Protein AF-A0A2V8CHL2-F1 (afdb_monomer_lite)

Structure (mmCIF, N/CA/C/O backbone):
data_AF-A0A2V8CHL2-F1
#
_entry.id   AF-A0A2V8CHL2-F1
#
loop_
_atom_site.group_PDB
_atom_site.id
_atom_site.type_symbol
_atom_site.label_atom_id
_atom_site.label_alt_id
_atom_site.label_comp_id
_atom_site.label_asym_id
_atom_site.label_entity_id
_atom_site.label_seq_id
_atom_site.pdbx_PDB_ins_code
_atom_site.Cartn_x
_atom_site.Cartn_y
_atom_site.Cartn_z
_atom_site.occupancy
_atom_site.B_iso_or_equiv
_atom_site.auth_seq_id
_atom_site.auth_comp_id
_atom_site.auth_asym_id
_atom_site.auth_atom_id
_atom_site.pdbx_PDB_model_num
ATOM 1 N N . MET A 1 1 ? -18.694 2.958 5.202 1.00 82.25 1 MET A N 1
ATOM 2 C CA . MET A 1 1 ? -17.930 1.788 5.690 1.00 82.25 1 MET A CA 1
ATOM 3 C C . MET A 1 1 ? -16.459 2.137 5.539 1.00 82.25 1 MET A C 1
ATOM 5 O O . MET A 1 1 ? -16.145 2.812 4.566 1.00 82.25 1 MET A O 1
ATOM 9 N N . ALA A 1 2 ? -15.601 1.775 6.495 1.00 92.62 2 ALA A N 1
ATOM 10 C CA . ALA A 1 2 ? -14.167 2.036 6.366 1.00 92.62 2 ALA A CA 1
ATOM 11 C C . ALA A 1 2 ? -13.581 1.252 5.179 1.00 92.62 2 ALA A C 1
ATOM 13 O O . ALA A 1 2 ? -14.103 0.199 4.805 1.00 92.62 2 ALA A O 1
ATOM 14 N N . GLY A 1 3 ? -12.515 1.785 4.590 1.00 97.44 3 GLY A N 1
ATOM 15 C CA . GLY A 1 3 ? -11.782 1.163 3.499 1.00 97.44 3 GLY A CA 1
ATOM 16 C C . GLY A 1 3 ? -10.937 -0.023 3.964 1.00 97.44 3 GLY A C 1
ATOM 17 O O . GLY A 1 3 ? -11.090 -0.560 5.061 1.00 97.44 3 GLY A O 1
ATOM 18 N N . THR A 1 4 ? -10.021 -0.459 3.106 1.00 98.06 4 THR A N 1
ATOM 19 C CA . THR A 1 4 ? -9.117 -1.588 3.377 1.00 98.06 4 THR A CA 1
ATOM 20 C C . THR A 1 4 ? -7.693 -1.168 3.071 1.00 98.06 4 THR A C 1
ATOM 22 O O . THR A 1 4 ? -7.439 -0.558 2.029 1.00 98.06 4 THR A O 1
ATOM 25 N N . LEU A 1 5 ? -6.787 -1.487 3.992 1.00 97.69 5 LEU A N 1
ATOM 26 C CA . LEU A 1 5 ? -5.353 -1.365 3.790 1.00 97.69 5 LEU A CA 1
ATOM 27 C C . LEU A 1 5 ? -4.844 -2.675 3.187 1.00 97.69 5 LEU A C 1
ATOM 29 O O . LEU A 1 5 ? -4.799 -3.699 3.866 1.00 97.69 5 LEU A O 1
ATOM 33 N N . PHE A 1 6 ? -4.456 -2.646 1.920 1.00 96.69 6 PHE A N 1
ATOM 34 C CA . PHE A 1 6 ? -3.849 -3.788 1.250 1.00 96.69 6 PHE A CA 1
ATOM 35 C C . PHE A 1 6 ? -2.335 -3.732 1.404 1.00 96.69 6 PHE A C 1
ATOM 37 O O . PHE A 1 6 ? -1.723 -2.738 1.029 1.00 96.69 6 PHE A O 1
ATOM 44 N N . VAL A 1 7 ? -1.722 -4.785 1.934 1.00 93.94 7 VAL A N 1
ATOM 45 C CA . VAL A 1 7 ? -0.260 -4.896 2.023 1.00 93.94 7 VAL A CA 1
ATOM 46 C C . VAL A 1 7 ? 0.205 -5.720 0.833 1.00 93.94 7 VAL A C 1
ATOM 48 O O . VAL A 1 7 ? -0.053 -6.919 0.783 1.00 93.94 7 VAL A O 1
ATOM 51 N N . VAL A 1 8 ? 0.825 -5.069 -0.147 1.00 91.88 8 VAL A N 1
ATOM 52 C CA . VAL A 1 8 ? 1.191 -5.666 -1.434 1.00 91.88 8 VAL A CA 1
ATOM 53 C C . VAL A 1 8 ? 2.700 -5.865 -1.484 1.00 91.88 8 VAL A C 1
ATOM 55 O O . VAL A 1 8 ? 3.460 -4.894 -1.456 1.00 91.88 8 VAL A O 1
ATOM 58 N N . ALA A 1 9 ? 3.129 -7.122 -1.572 1.00 83.75 9 ALA A N 1
ATOM 59 C CA . ALA A 1 9 ? 4.526 -7.448 -1.817 1.00 83.75 9 ALA A CA 1
ATOM 60 C C . ALA A 1 9 ? 4.878 -7.178 -3.289 1.00 83.75 9 ALA A C 1
ATOM 62 O O . ALA A 1 9 ? 4.103 -7.500 -4.192 1.00 83.75 9 ALA A O 1
ATOM 63 N N . THR A 1 10 ? 6.047 -6.587 -3.543 1.00 79.75 10 THR A N 1
ATOM 64 C CA . THR A 1 10 ? 6.596 -6.483 -4.904 1.00 79.75 10 THR A CA 1
ATOM 65 C C . THR A 1 10 ? 7.645 -7.566 -5.135 1.00 79.75 10 THR A C 1
ATOM 67 O O . THR A 1 10 ? 8.402 -7.867 -4.214 1.00 79.75 10 THR A O 1
ATOM 70 N N . PRO A 1 11 ? 7.738 -8.160 -6.337 1.00 78.25 11 PRO A N 1
ATOM 71 C CA . PRO A 1 11 ? 8.752 -9.172 -6.609 1.00 78.25 11 PRO A CA 1
ATOM 72 C C . PRO A 1 11 ? 10.185 -8.659 -6.428 1.00 78.25 11 PRO A C 1
ATOM 74 O O . PRO A 1 11 ? 10.510 -7.508 -6.752 1.00 78.25 11 PRO A O 1
ATOM 77 N N . ILE A 1 12 ? 11.068 -9.546 -5.962 1.00 69.12 12 ILE A N 1
ATOM 78 C CA . ILE A 1 12 ? 12.514 -9.310 -5.937 1.00 69.12 12 ILE A CA 1
ATOM 79 C C . ILE A 1 12 ? 13.052 -9.607 -7.335 1.00 69.12 12 ILE A C 1
ATOM 81 O O . ILE A 1 12 ? 13.134 -10.760 -7.748 1.00 69.12 12 ILE A O 1
ATOM 85 N N . GLY A 1 13 ? 13.419 -8.562 -8.072 1.00 74.25 13 GLY A N 1
ATOM 86 C CA . GLY A 1 13 ? 13.980 -8.694 -9.415 1.00 74.25 13 GLY A CA 1
ATOM 87 C C . GLY A 1 13 ? 12.930 -8.539 -10.511 1.00 74.25 13 GLY A C 1
ATOM 88 O O . GLY A 1 13 ? 12.724 -7.426 -10.994 1.00 74.25 13 GLY A O 1
ATOM 89 N N . ASN A 1 14 ? 12.303 -9.637 -10.940 1.00 81.56 14 ASN A N 1
ATOM 90 C CA . ASN A 1 14 ? 11.439 -9.621 -12.118 1.00 81.56 14 ASN A CA 1
ATOM 91 C C . ASN A 1 14 ? 10.056 -9.026 -11.816 1.00 81.56 14 ASN A C 1
ATOM 93 O O . ASN A 1 14 ? 9.231 -9.639 -11.145 1.00 81.56 14 ASN A O 1
ATOM 97 N N . LEU A 1 15 ? 9.777 -7.843 -12.369 1.00 80.38 15 LEU A N 1
ATOM 98 C CA . LEU A 1 15 ? 8.486 -7.170 -12.198 1.00 80.38 15 LEU A CA 1
ATOM 99 C C . LEU A 1 15 ? 7.307 -7.969 -12.772 1.00 80.38 15 LEU A C 1
ATOM 101 O O . LEU A 1 15 ? 6.183 -7.746 -12.335 1.00 80.38 15 LEU A O 1
ATOM 105 N N . ASP A 1 16 ? 7.548 -8.903 -13.699 1.00 83.50 16 ASP A N 1
ATOM 106 C CA . ASP A 1 16 ? 6.495 -9.753 -14.270 1.00 83.50 16 ASP A CA 1
ATOM 107 C C . ASP A 1 16 ? 6.004 -10.849 -13.310 1.00 83.50 16 ASP A C 1
ATOM 109 O O . ASP A 1 16 ? 4.950 -11.434 -13.549 1.00 83.50 16 ASP A O 1
ATOM 113 N N . ASP A 1 17 ? 6.705 -11.086 -12.197 1.00 87.69 17 ASP A N 1
ATOM 114 C CA . ASP A 1 17 ? 6.297 -12.070 -11.185 1.00 87.69 17 ASP A CA 1
ATOM 115 C C . ASP A 1 17 ? 5.187 -11.526 -10.259 1.00 87.69 17 ASP A C 1
ATOM 117 O O . ASP A 1 17 ? 4.727 -12.213 -9.345 1.00 87.69 17 ASP A O 1
ATOM 121 N N . ILE A 1 18 ? 4.740 -10.282 -10.473 1.00 90.12 18 ILE A N 1
ATOM 122 C CA . ILE A 1 18 ? 3.647 -9.684 -9.708 1.00 90.12 18 ILE A CA 1
ATOM 123 C C . ILE A 1 18 ? 2.319 -10.385 -10.013 1.00 90.12 18 ILE A C 1
ATOM 125 O O . ILE A 1 18 ? 1.952 -10.631 -11.164 1.00 90.12 18 ILE A O 1
ATOM 129 N N . THR A 1 19 ? 1.542 -10.679 -8.970 1.00 91.69 19 THR A N 1
ATOM 130 C CA . THR A 1 19 ? 0.281 -11.402 -9.145 1.00 91.69 19 THR A CA 1
ATOM 131 C C . THR A 1 19 ? -0.793 -10.535 -9.808 1.00 91.69 19 THR A C 1
ATOM 133 O O . THR A 1 19 ? -0.886 -9.321 -9.601 1.00 91.69 19 THR A O 1
ATOM 136 N N . LEU A 1 20 ? -1.702 -11.170 -10.560 1.00 93.94 20 LEU A N 1
ATOM 137 C CA . LEU A 1 20 ? -2.873 -10.484 -11.129 1.00 93.94 20 LEU A CA 1
ATOM 138 C C . LEU A 1 20 ? -3.729 -9.808 -10.046 1.00 93.94 20 LEU A C 1
ATOM 140 O O . LEU A 1 20 ? -4.337 -8.764 -10.290 1.00 93.94 20 LEU A O 1
ATOM 144 N N . ARG A 1 21 ? -3.757 -10.388 -8.838 1.00 94.88 21 ARG A N 1
ATOM 145 C CA . ARG A 1 21 ? -4.465 -9.832 -7.683 1.00 94.88 21 ARG A CA 1
ATOM 146 C C . ARG A 1 21 ? -3.809 -8.544 -7.189 1.00 94.88 21 ARG A C 1
ATOM 148 O O . ARG A 1 21 ? -4.526 -7.569 -6.977 1.00 94.88 21 ARG A O 1
ATOM 155 N N . ALA A 1 22 ? -2.482 -8.519 -7.062 1.00 94.25 22 ALA A N 1
ATOM 156 C CA . ALA A 1 22 ? -1.737 -7.310 -6.722 1.00 94.25 22 ALA A CA 1
ATOM 157 C C . ALA A 1 22 ? -1.981 -6.199 -7.752 1.00 94.25 22 ALA A C 1
ATOM 159 O O . ALA A 1 22 ? -2.367 -5.094 -7.378 1.00 94.25 22 ALA A O 1
ATOM 160 N N . LEU A 1 23 ? -1.881 -6.507 -9.050 1.00 95.31 23 LEU A N 1
ATOM 161 C CA . LEU A 1 23 ? -2.147 -5.532 -10.115 1.00 95.31 23 LEU A CA 1
ATOM 162 C C . LEU A 1 23 ? -3.566 -4.963 -10.067 1.00 95.31 23 LEU A C 1
ATOM 164 O O . LEU A 1 23 ? -3.749 -3.762 -10.255 1.00 95.31 23 LEU A O 1
ATOM 168 N N . LYS A 1 24 ? -4.573 -5.807 -9.812 1.00 96.81 24 LYS A N 1
ATOM 169 C CA . LYS A 1 24 ? -5.959 -5.352 -9.663 1.00 96.81 24 LYS A CA 1
ATOM 170 C C . LYS A 1 24 ? -6.088 -4.367 -8.498 1.00 96.81 24 LYS A C 1
ATOM 172 O O . LYS A 1 24 ? -6.625 -3.282 -8.669 1.00 96.81 24 LYS A O 1
ATOM 177 N N . ILE A 1 25 ? -5.544 -4.721 -7.339 1.00 97.25 25 ILE A N 1
ATOM 178 C CA . ILE A 1 25 ? -5.620 -3.882 -6.140 1.00 97.25 25 ILE A CA 1
ATOM 179 C C . ILE A 1 25 ? -4.907 -2.549 -6.354 1.00 97.25 25 ILE A C 1
ATOM 181 O O . ILE A 1 25 ? -5.469 -1.507 -6.040 1.00 97.25 25 ILE A O 1
ATOM 185 N N . LEU A 1 26 ? -3.714 -2.551 -6.949 1.00 96.44 26 LEU A N 1
ATOM 186 C CA . LEU A 1 26 ? -2.981 -1.317 -7.234 1.00 96.44 26 LEU A CA 1
ATOM 187 C C . LEU A 1 26 ? -3.750 -0.376 -8.179 1.00 96.44 26 LEU A C 1
ATOM 189 O O . LEU A 1 26 ? -3.574 0.835 -8.080 1.00 96.44 26 LEU A O 1
ATOM 193 N N . ARG A 1 27 ? -4.620 -0.897 -9.057 1.00 97.44 27 ARG A N 1
ATOM 194 C CA . ARG A 1 27 ? -5.518 -0.083 -9.900 1.00 97.44 27 ARG A CA 1
ATOM 195 C C . ARG A 1 27 ? -6.738 0.450 -9.154 1.00 97.44 27 ARG A C 1
ATOM 197 O O . ARG A 1 27 ? -7.163 1.562 -9.439 1.00 97.44 27 ARG A O 1
ATOM 204 N N . ASP A 1 28 ? -7.296 -0.338 -8.240 1.00 97.38 28 ASP A N 1
ATOM 205 C CA . ASP A 1 28 ? -8.588 -0.043 -7.608 1.00 97.38 28 ASP A CA 1
ATOM 206 C C . ASP A 1 28 ? -8.461 0.846 -6.352 1.00 97.38 28 ASP A C 1
ATOM 208 O O . ASP A 1 28 ? -9.443 1.452 -5.920 1.00 97.38 28 ASP A O 1
ATOM 212 N N . VAL A 1 29 ? -7.277 0.926 -5.730 1.00 98.25 29 VAL A N 1
ATOM 213 C CA . VAL A 1 29 ? -7.060 1.751 -4.526 1.00 98.25 29 VAL A CA 1
ATOM 214 C C . VAL A 1 29 ? -7.014 3.248 -4.838 1.00 98.25 29 VAL A C 1
ATOM 216 O O . VAL A 1 29 ? -6.555 3.674 -5.892 1.00 98.25 29 VAL A O 1
ATOM 219 N N . SER A 1 30 ? -7.408 4.080 -3.872 1.00 98.06 30 SER A N 1
ATOM 220 C CA . SER A 1 30 ? -7.397 5.542 -4.013 1.00 98.06 30 SER A CA 1
ATOM 221 C C . SER A 1 30 ? -5.985 6.148 -3.931 1.00 98.06 30 SER A C 1
ATOM 223 O O . SER A 1 30 ? -5.790 7.315 -4.284 1.00 98.06 30 SER A O 1
ATOM 225 N N . VAL A 1 31 ? -5.014 5.420 -3.367 1.00 97.62 31 VAL A N 1
ATOM 226 C CA . VAL A 1 31 ? -3.599 5.819 -3.267 1.00 97.62 31 VAL A CA 1
ATOM 227 C C . VAL A 1 31 ? -2.706 4.624 -2.952 1.00 97.62 31 VAL A C 1
ATOM 229 O O . VAL A 1 31 ? -3.096 3.716 -2.215 1.00 97.62 31 VAL A O 1
ATOM 232 N N . ILE A 1 32 ? -1.480 4.676 -3.464 1.00 96.88 32 ILE A N 1
ATOM 233 C CA . ILE A 1 32 ? -0.415 3.723 -3.159 1.00 96.88 32 ILE A CA 1
ATOM 234 C C . ILE A 1 32 ? 0.618 4.413 -2.264 1.00 96.88 32 ILE A C 1
ATOM 236 O O . ILE A 1 32 ? 1.266 5.373 -2.676 1.00 96.88 32 ILE A O 1
ATOM 240 N N . ALA A 1 33 ? 0.766 3.948 -1.030 1.00 95.12 33 ALA A N 1
ATOM 241 C CA . ALA A 1 33 ? 1.865 4.308 -0.148 1.00 95.12 33 ALA A CA 1
ATOM 242 C C . ALA A 1 33 ? 3.059 3.399 -0.450 1.00 95.12 33 ALA A C 1
ATOM 244 O O . ALA A 1 33 ? 2.934 2.184 -0.348 1.00 95.12 33 ALA A O 1
ATOM 245 N N . ALA A 1 34 ? 4.191 3.980 -0.832 1.00 91.56 34 ALA A N 1
ATOM 246 C CA . ALA A 1 34 ? 5.384 3.235 -1.215 1.00 91.56 34 ALA A CA 1
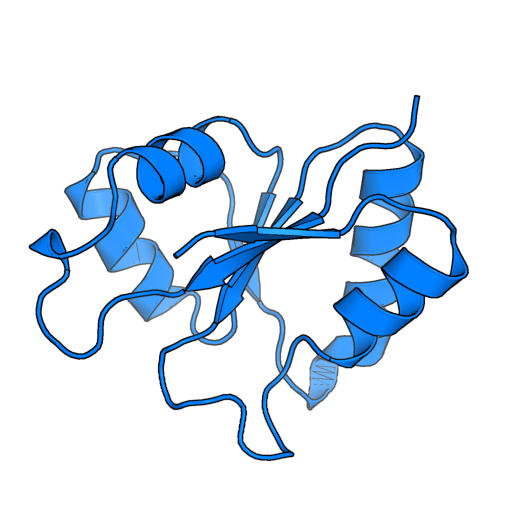ATOM 247 C C . ALA A 1 34 ? 6.629 3.782 -0.522 1.00 91.56 34 ALA A C 1
ATOM 249 O O . ALA A 1 34 ? 6.756 4.996 -0.339 1.00 91.56 34 ALA A O 1
ATOM 250 N N . GLU A 1 35 ? 7.561 2.891 -0.201 1.00 85.44 35 GLU A N 1
ATOM 251 C CA . GLU A 1 35 ? 8.882 3.254 0.309 1.00 85.44 35 GLU A CA 1
ATOM 252 C C . GLU A 1 35 ? 9.704 3.989 -0.759 1.00 85.44 35 GLU A C 1
ATOM 254 O O . GLU A 1 35 ? 9.970 5.187 -0.621 1.00 85.44 35 GLU A O 1
ATOM 259 N N . ASP A 1 36 ? 10.007 3.319 -1.879 1.00 86.56 36 ASP A N 1
ATOM 260 C CA . ASP A 1 36 ? 10.586 3.957 -3.063 1.00 86.56 36 ASP A CA 1
ATOM 261 C C . ASP A 1 36 ? 9.510 4.206 -4.133 1.00 86.56 36 ASP A C 1
ATOM 263 O O . ASP A 1 36 ? 9.120 3.343 -4.930 1.00 86.56 36 ASP A O 1
ATOM 267 N N . THR A 1 37 ? 9.036 5.452 -4.175 1.00 89.19 37 THR A N 1
ATOM 268 C CA . THR A 1 37 ? 8.065 5.908 -5.184 1.00 89.19 37 THR A CA 1
ATOM 269 C C . THR A 1 37 ? 8.590 5.837 -6.621 1.00 89.19 37 THR A C 1
ATOM 271 O O . THR A 1 37 ? 7.781 5.702 -7.532 1.00 89.19 37 THR A O 1
ATOM 274 N N . ARG A 1 38 ? 9.909 5.874 -6.858 1.00 88.56 38 ARG A N 1
ATOM 275 C CA . ARG A 1 38 ? 10.497 5.774 -8.208 1.00 88.56 38 ARG A CA 1
ATOM 276 C C . ARG A 1 38 ? 10.459 4.336 -8.707 1.00 88.56 38 ARG A C 1
ATOM 278 O O . ARG A 1 38 ? 10.046 4.102 -9.842 1.00 88.56 38 ARG A O 1
ATOM 285 N N . ARG A 1 39 ? 10.831 3.371 -7.855 1.00 86.88 39 ARG A N 1
ATOM 286 C CA . ARG A 1 39 ? 10.711 1.937 -8.176 1.00 86.88 39 ARG A CA 1
ATOM 287 C C . ARG A 1 39 ? 9.250 1.567 -8.408 1.00 86.88 39 ARG A C 1
ATOM 289 O O . ARG A 1 39 ? 8.919 0.952 -9.421 1.00 86.88 39 ARG A O 1
ATOM 296 N N . THR A 1 40 ? 8.373 2.026 -7.517 1.00 90.00 40 THR A N 1
ATOM 297 C CA . THR A 1 40 ? 6.928 1.819 -7.648 1.00 90.00 40 THR A CA 1
ATOM 298 C C . THR A 1 40 ? 6.399 2.444 -8.937 1.00 90.00 40 THR A C 1
ATOM 300 O O . THR A 1 40 ? 5.681 1.780 -9.675 1.00 90.00 40 THR A O 1
ATOM 303 N N . ALA A 1 41 ? 6.805 3.668 -9.2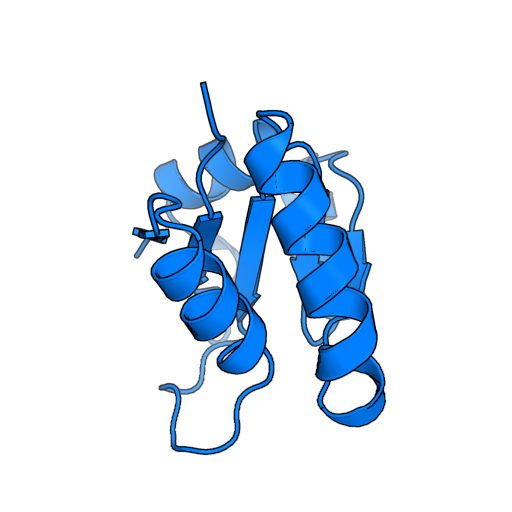89 1.00 91.06 41 ALA A N 1
ATOM 304 C CA . ALA A 1 41 ? 6.387 4.303 -10.539 1.00 91.06 41 ALA A CA 1
ATOM 305 C C . ALA A 1 41 ? 6.770 3.482 -11.783 1.00 91.06 41 ALA A C 1
ATOM 307 O O . ALA A 1 41 ? 5.984 3.415 -12.724 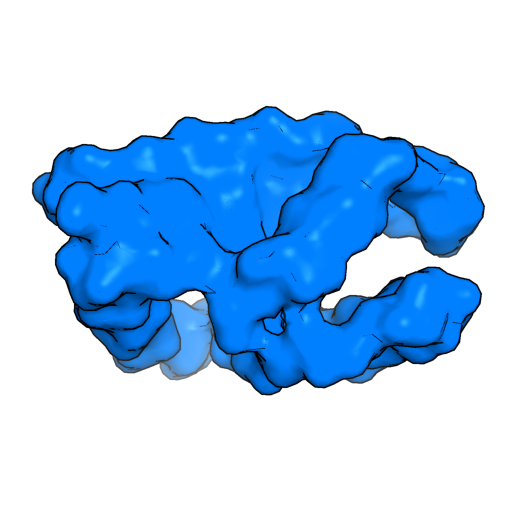1.00 91.06 41 ALA A O 1
ATOM 308 N N . HIS A 1 42 ? 7.929 2.814 -11.782 1.00 90.19 42 HIS A N 1
ATOM 309 C CA . HIS A 1 42 ? 8.342 1.952 -12.894 1.00 90.19 42 HIS A CA 1
ATOM 310 C C . HIS A 1 42 ? 7.431 0.723 -13.046 1.00 90.19 42 HIS A C 1
ATOM 312 O O . HIS A 1 42 ? 6.994 0.407 -14.154 1.00 90.19 42 HIS A O 1
ATOM 318 N N . LEU A 1 43 ? 7.088 0.070 -11.928 1.00 90.75 43 LEU A N 1
ATOM 319 C CA . LEU A 1 43 ? 6.113 -1.025 -11.897 1.00 90.75 43 LEU A CA 1
ATOM 320 C C . LEU A 1 43 ? 4.744 -0.559 -12.414 1.00 90.75 43 LEU A C 1
ATOM 322 O O . LEU A 1 43 ? 4.160 -1.188 -13.294 1.00 90.75 43 LEU A O 1
ATOM 326 N N . LEU A 1 44 ? 4.237 0.562 -11.896 1.00 94.12 44 LEU A N 1
ATOM 327 C CA . LEU A 1 44 ? 2.927 1.086 -12.282 1.00 94.12 44 LEU A CA 1
ATOM 328 C C . LEU A 1 44 ? 2.884 1.467 -13.766 1.00 94.12 44 LEU A C 1
ATOM 330 O O . LEU A 1 44 ? 1.922 1.120 -14.451 1.00 94.12 44 LEU A O 1
ATOM 334 N N . ALA A 1 45 ? 3.940 2.098 -14.286 1.00 93.88 45 ALA A N 1
ATOM 335 C CA . ALA A 1 45 ? 4.046 2.461 -15.696 1.00 93.88 45 ALA A CA 1
ATOM 336 C C . ALA A 1 45 ? 4.018 1.230 -16.615 1.00 93.88 45 ALA A C 1
ATOM 338 O O . ALA A 1 45 ? 3.283 1.227 -17.602 1.00 93.88 45 ALA A O 1
ATOM 339 N N . ARG A 1 46 ? 4.747 0.158 -16.266 1.00 93.25 46 ARG A N 1
ATOM 340 C CA . ARG A 1 46 ? 4.761 -1.106 -17.028 1.00 93.25 46 ARG A CA 1
ATOM 341 C C . ARG A 1 46 ? 3.365 -1.718 -17.174 1.00 93.25 46 ARG A C 1
ATOM 343 O O . ARG A 1 46 ? 3.059 -2.299 -18.211 1.00 93.25 46 ARG A O 1
ATOM 350 N N . HIS A 1 47 ? 2.516 -1.568 -16.158 1.00 93.75 47 HIS A N 1
ATOM 351 C CA . HIS A 1 47 ? 1.160 -2.124 -16.135 1.00 93.75 47 HIS A CA 1
ATOM 352 C C . HIS A 1 47 ? 0.052 -1.090 -16.395 1.00 93.75 47 HIS A C 1
ATOM 354 O O . HIS A 1 47 ? -1.119 -1.390 -16.141 1.00 93.75 47 HIS A O 1
ATOM 360 N N . ALA A 1 48 ? 0.414 0.101 -16.892 1.00 95.94 48 ALA A N 1
ATOM 361 C CA . ALA A 1 48 ? -0.494 1.211 -17.190 1.00 95.94 48 ALA A CA 1
ATOM 362 C C . ALA A 1 48 ? -1.417 1.596 -16.013 1.00 95.94 48 ALA A C 1
ATOM 364 O O . ALA A 1 48 ? -2.602 1.877 -16.190 1.00 95.94 48 ALA A O 1
ATOM 365 N N . ILE A 1 49 ? -0.878 1.589 -14.791 1.00 96.81 49 ILE A N 1
ATOM 366 C CA . ILE A 1 49 ? -1.602 1.949 -13.570 1.00 96.81 49 ILE A CA 1
ATOM 367 C C . ILE A 1 49 ? -1.396 3.441 -13.284 1.00 96.81 49 ILE A C 1
ATOM 369 O O . ILE A 1 49 ? -0.271 3.887 -13.075 1.00 96.81 49 ILE A O 1
ATOM 373 N N . ALA A 1 50 ? -2.490 4.208 -13.261 1.00 96.75 50 ALA A N 1
ATOM 374 C CA . ALA A 1 50 ? -2.479 5.664 -13.060 1.00 96.75 50 ALA A CA 1
ATOM 375 C C . ALA A 1 50 ? -2.708 6.100 -11.599 1.00 96.75 50 ALA A C 1
ATOM 377 O O . ALA A 1 50 ? -2.804 7.292 -11.307 1.00 96.75 50 ALA A O 1
ATOM 378 N N . THR A 1 51 ? -2.831 5.141 -10.682 1.00 97.81 51 THR A N 1
ATOM 379 C CA . THR A 1 51 ? -3.112 5.391 -9.270 1.00 97.81 51 THR A CA 1
ATOM 380 C C . THR A 1 51 ? -2.033 6.277 -8.639 1.00 97.81 51 THR A C 1
ATOM 382 O O . THR A 1 51 ? -0.842 5.986 -8.785 1.00 97.81 51 THR A O 1
ATOM 385 N N . PRO A 1 52 ? -2.406 7.347 -7.913 1.00 96.69 52 PRO A N 1
ATOM 386 C CA . PRO A 1 52 ? -1.431 8.258 -7.336 1.00 96.69 52 PRO A CA 1
ATOM 387 C C . PRO A 1 52 ? -0.595 7.568 -6.254 1.00 96.69 52 PRO A C 1
ATOM 389 O O . PRO A 1 52 ? -1.114 6.848 -5.397 1.00 96.69 52 PRO A O 1
ATOM 392 N N . THR A 1 53 ? 0.706 7.851 -6.254 1.00 95.38 53 THR A N 1
ATOM 393 C CA . THR A 1 53 ? 1.655 7.346 -5.258 1.00 95.38 53 THR A CA 1
ATOM 394 C C . THR A 1 53 ? 1.965 8.393 -4.195 1.00 95.38 53 THR A C 1
ATOM 396 O O . THR A 1 53 ? 2.056 9.588 -4.480 1.00 95.38 53 THR A O 1
ATOM 399 N N . THR A 1 54 ? 2.212 7.957 -2.966 1.00 94.81 54 THR A N 1
ATOM 400 C CA . THR A 1 54 ? 2.745 8.791 -1.892 1.00 94.81 54 THR A CA 1
ATOM 401 C C . THR A 1 54 ? 3.912 8.088 -1.213 1.00 94.81 54 THR A C 1
ATOM 403 O O . THR A 1 54 ? 3.873 6.877 -1.019 1.00 94.81 54 THR A O 1
ATOM 406 N N . SER A 1 55 ? 4.954 8.837 -0.855 1.00 92.38 55 SER A N 1
ATOM 407 C CA . SER A 1 55 ? 6.095 8.262 -0.149 1.00 92.38 55 SER A CA 1
ATOM 408 C C . SER A 1 55 ? 5.755 7.974 1.312 1.00 92.38 55 SER A C 1
ATOM 410 O O . SER A 1 55 ? 5.144 8.807 1.995 1.00 92.38 55 SER A O 1
ATOM 412 N N . LEU A 1 56 ? 6.193 6.815 1.792 1.00 89.88 56 LEU A N 1
ATOM 413 C CA . LEU A 1 56 ? 6.124 6.399 3.186 1.00 89.88 56 LEU A CA 1
ATOM 414 C C . LEU A 1 56 ? 7.481 5.810 3.581 1.00 89.88 56 LEU A C 1
ATOM 416 O O . LEU A 1 56 ? 7.803 4.692 3.213 1.00 89.88 56 LEU A O 1
ATOM 420 N N . HIS A 1 57 ? 8.276 6.585 4.312 1.00 85.38 57 HIS A N 1
ATOM 421 C CA . HIS A 1 57 ? 9.609 6.204 4.785 1.00 85.38 57 HIS A CA 1
ATOM 422 C C . HIS A 1 57 ? 9.775 6.648 6.243 1.00 85.38 57 HIS A C 1
ATOM 424 O O . HIS A 1 57 ? 9.040 7.524 6.704 1.00 85.38 57 HIS A O 1
ATOM 430 N N . GLU A 1 58 ? 10.753 6.106 6.969 1.00 81.50 58 GLU A N 1
ATOM 431 C CA . GLU A 1 58 ? 10.899 6.287 8.427 1.00 81.50 58 GLU A CA 1
ATOM 432 C C . GLU A 1 58 ? 10.743 7.748 8.897 1.00 81.50 58 GLU A C 1
ATOM 434 O O . GLU A 1 58 ? 9.953 8.041 9.794 1.00 81.50 58 GLU A O 1
ATOM 439 N N . HIS A 1 59 ? 11.414 8.700 8.232 1.00 83.06 59 HIS A N 1
ATOM 440 C CA . HIS A 1 59 ? 11.353 10.124 8.597 1.00 83.06 59 HIS A CA 1
ATOM 441 C C . HIS A 1 59 ? 9.956 10.761 8.509 1.00 83.06 59 HIS A C 1
ATOM 443 O O . HIS A 1 59 ? 9.686 11.740 9.205 1.00 83.06 59 HIS A O 1
ATOM 449 N N . ASN A 1 60 ? 9.076 10.265 7.632 1.00 87.75 60 ASN A N 1
ATOM 450 C CA . ASN A 1 60 ? 7.748 10.845 7.406 1.00 87.75 60 ASN A CA 1
ATOM 451 C C . ASN A 1 60 ? 6.599 9.943 7.886 1.00 87.75 60 ASN A C 1
ATOM 453 O O . ASN A 1 60 ? 5.440 10.375 7.875 1.00 87.75 60 ASN A O 1
ATOM 457 N N . GLU A 1 61 ? 6.922 8.729 8.338 1.00 86.19 61 GLU A N 1
ATOM 458 C CA . GLU A 1 61 ? 5.975 7.652 8.600 1.00 86.19 61 GLU A CA 1
ATOM 459 C C . GLU A 1 61 ? 4.902 8.077 9.607 1.00 86.19 61 GLU A C 1
ATOM 461 O O . GLU A 1 61 ? 3.722 7.815 9.395 1.00 86.19 61 GLU A O 1
ATOM 466 N N . ALA A 1 62 ? 5.277 8.804 10.666 1.00 87.44 62 ALA A N 1
ATOM 467 C CA . ALA A 1 62 ? 4.339 9.265 11.691 1.00 87.44 62 ALA A CA 1
ATOM 468 C C . ALA A 1 62 ? 3.244 10.182 11.129 1.00 87.44 62 ALA A C 1
ATOM 470 O O . ALA A 1 62 ? 2.055 9.953 11.348 1.00 87.44 62 ALA A O 1
ATOM 471 N N . LYS A 1 63 ? 3.644 11.194 10.355 1.00 90.81 63 LYS A N 1
ATOM 472 C CA . LYS A 1 63 ? 2.719 12.161 9.755 1.00 90.81 63 LYS A CA 1
ATOM 473 C C . LYS A 1 63 ? 1.883 11.519 8.646 1.00 90.81 63 LYS A C 1
ATOM 475 O O . LYS A 1 63 ? 0.682 11.767 8.548 1.00 90.81 63 LYS A O 1
ATOM 480 N N . LYS A 1 64 ? 2.514 10.705 7.798 1.00 92.81 64 LYS A N 1
ATOM 481 C CA . LYS A 1 64 ? 1.852 10.046 6.667 1.00 92.81 64 LYS A CA 1
ATOM 482 C C . LYS A 1 64 ? 0.874 8.968 7.118 1.00 92.81 64 LYS A C 1
ATOM 484 O O . LYS A 1 64 ? -0.221 8.917 6.567 1.00 92.81 64 LYS A O 1
ATOM 489 N N . SER A 1 65 ? 1.211 8.186 8.145 1.00 92.94 65 SER A N 1
ATOM 490 C CA . SER A 1 65 ? 0.320 7.149 8.682 1.00 92.94 65 SER A CA 1
ATOM 491 C C . SER A 1 65 ? -0.994 7.745 9.169 1.00 92.94 65 SER A C 1
ATOM 493 O O . SER A 1 65 ? -2.047 7.300 8.730 1.00 92.94 65 SER A O 1
ATOM 495 N N . ALA A 1 66 ? -0.949 8.826 9.955 1.00 94.25 66 ALA A N 1
ATOM 496 C CA . ALA A 1 66 ? -2.160 9.516 10.405 1.00 94.25 66 ALA A CA 1
ATOM 497 C C . ALA A 1 66 ? -3.033 9.993 9.227 1.00 94.25 66 ALA A C 1
ATOM 499 O O . ALA A 1 66 ? -4.246 9.793 9.215 1.00 94.25 66 ALA A O 1
ATOM 500 N N . SER A 1 67 ? -2.415 10.572 8.191 1.00 96.19 67 SER A N 1
ATOM 501 C CA . SER A 1 67 ? -3.145 11.014 6.998 1.00 96.19 67 SER A CA 1
ATOM 502 C C . SER A 1 67 ? -3.764 9.859 6.205 1.00 96.19 67 SER A C 1
ATOM 504 O O . SER A 1 67 ? -4.827 10.047 5.617 1.00 96.19 67 SER A O 1
ATOM 506 N N . LEU A 1 68 ? -3.097 8.706 6.127 1.00 96.75 68 LEU A N 1
ATOM 507 C CA . LEU A 1 68 ? -3.577 7.528 5.403 1.00 96.75 68 LEU A CA 1
ATOM 508 C C . LEU A 1 68 ? -4.677 6.797 6.181 1.00 96.75 68 LEU A C 1
ATOM 510 O O . LEU A 1 68 ? -5.672 6.405 5.579 1.00 96.75 68 LEU A O 1
ATOM 514 N N . VAL A 1 69 ? -4.558 6.697 7.507 1.00 97.12 69 VAL A N 1
ATOM 515 C CA . VAL A 1 69 ? -5.623 6.177 8.382 1.00 97.12 69 VAL A CA 1
ATOM 516 C C . VAL A 1 69 ? -6.886 7.019 8.236 1.00 97.12 69 VAL A C 1
ATOM 518 O O . VAL A 1 69 ? -7.945 6.469 7.957 1.00 97.12 69 VAL A O 1
ATOM 521 N N . ALA A 1 70 ? -6.771 8.349 8.252 1.00 97.19 70 ALA A N 1
ATOM 522 C CA . ALA A 1 70 ? -7.925 9.219 8.036 1.00 97.19 70 ALA A CA 1
ATOM 523 C C . ALA A 1 70 ? -8.588 9.013 6.657 1.00 97.19 70 ALA A C 1
ATOM 525 O O . ALA A 1 70 ? -9.786 9.240 6.508 1.00 97.19 70 ALA A O 1
ATOM 526 N N . ARG A 1 71 ? -7.833 8.618 5.620 1.00 97.50 71 ARG A N 1
ATOM 527 C CA . ARG A 1 71 ? -8.406 8.246 4.311 1.00 97.50 71 ARG A CA 1
ATOM 528 C C . ARG A 1 71 ? -9.174 6.932 4.402 1.00 97.50 71 ARG A C 1
ATOM 530 O O . ARG A 1 71 ? -10.31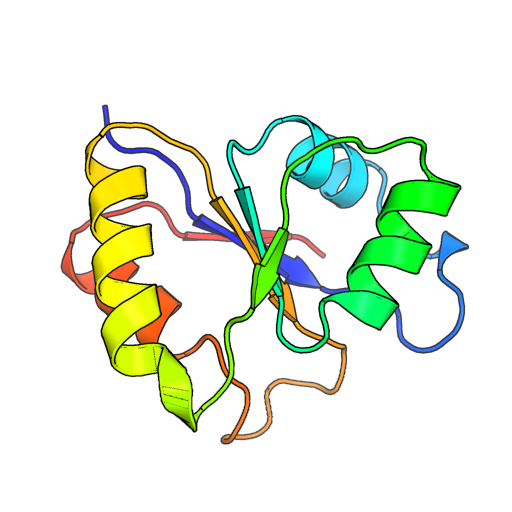9 6.873 3.960 1.00 97.50 71 ARG A O 1
ATOM 537 N N . LEU A 1 72 ? -8.566 5.921 5.018 1.00 98.06 72 LEU A N 1
ATOM 538 C CA . LEU A 1 72 ? -9.185 4.616 5.244 1.00 98.06 72 LEU A CA 1
ATOM 539 C C . LEU A 1 72 ? -10.494 4.742 6.037 1.00 98.06 72 LEU A C 1
ATOM 541 O O . LEU A 1 72 ? -11.500 4.159 5.648 1.00 98.06 72 LEU A O 1
ATOM 545 N N . GLU A 1 73 ? -10.534 5.564 7.086 1.00 97.50 73 GLU A N 1
ATOM 546 C CA . GLU A 1 73 ? -11.756 5.826 7.862 1.00 97.50 73 GLU A CA 1
ATOM 547 C C . GLU A 1 73 ? -12.877 6.453 7.017 1.00 97.50 73 GLU A C 1
ATOM 549 O O . GLU A 1 73 ? -14.054 6.159 7.226 1.00 97.50 73 GLU A O 1
ATOM 554 N N . ARG A 1 74 ? -12.525 7.264 6.010 1.00 97.06 74 ARG A N 1
ATOM 555 C CA . ARG A 1 74 ? -13.484 7.853 5.058 1.00 97.06 74 ARG A CA 1
ATOM 556 C C . ARG A 1 74 ? -13.966 6.883 3.977 1.00 97.06 74 ARG A C 1
ATOM 558 O O . ARG A 1 74 ? -14.844 7.252 3.202 1.00 97.06 74 ARG A O 1
ATOM 565 N N . GLY A 1 75 ? -13.428 5.666 3.929 1.00 97.19 75 GLY A N 1
ATOM 566 C CA . GLY A 1 75 ? -13.808 4.645 2.952 1.00 97.19 75 GLY A CA 1
ATOM 567 C C . GLY A 1 75 ? -12.850 4.495 1.772 1.00 97.19 75 GLY A C 1
ATOM 568 O O . GLY A 1 75 ? -13.092 3.638 0.928 1.00 97.19 75 GLY A O 1
ATOM 569 N N . ASP A 1 76 ? -11.759 5.267 1.707 1.00 97.94 76 ASP A N 1
ATOM 570 C CA . ASP A 1 76 ? -10.738 5.064 0.673 1.00 97.94 76 ASP A CA 1
ATOM 571 C C . ASP A 1 76 ? -10.019 3.733 0.893 1.00 97.94 76 ASP A C 1
ATOM 573 O O . ASP A 1 76 ? -9.601 3.418 2.007 1.00 97.94 76 ASP A O 1
ATOM 577 N N . HIS A 1 77 ? -9.770 2.991 -0.182 1.00 98.31 77 HIS A N 1
ATOM 578 C CA . HIS A 1 77 ? -8.822 1.884 -0.141 1.00 98.31 77 HIS A CA 1
ATOM 579 C C . HIS A 1 77 ? -7.393 2.404 -0.331 1.00 98.31 77 HIS A C 1
ATOM 581 O O . HIS A 1 77 ? -7.152 3.315 -1.126 1.00 98.31 77 HIS A O 1
ATOM 587 N N . VAL A 1 78 ? -6.436 1.818 0.388 1.00 98.06 78 VAL A N 1
ATOM 588 C CA . VAL A 1 78 ? -5.016 2.196 0.329 1.00 98.06 78 VAL A CA 1
ATOM 589 C C . VAL A 1 78 ? -4.189 0.941 0.103 1.00 98.06 78 VAL A C 1
ATOM 591 O O . VAL A 1 78 ? -4.392 -0.049 0.800 1.00 98.06 78 VAL A O 1
ATOM 594 N N . ALA A 1 79 ? -3.238 0.983 -0.828 1.00 96.94 79 ALA A N 1
ATOM 595 C CA . ALA A 1 79 ? -2.202 -0.043 -0.918 1.00 96.94 79 ALA A CA 1
ATOM 596 C C . ALA A 1 79 ? -0.927 0.446 -0.229 1.00 96.94 79 ALA A C 1
ATOM 598 O O . ALA A 1 79 ? -0.463 1.546 -0.511 1.00 96.94 79 ALA A O 1
ATOM 599 N N . LEU A 1 80 ? -0.357 -0.371 0.646 1.00 94.62 80 LEU A N 1
ATOM 600 C CA . LEU A 1 80 ? 1.014 -0.258 1.116 1.00 94.62 80 LEU A CA 1
ATOM 601 C C . LEU A 1 80 ? 1.871 -1.193 0.262 1.00 94.62 80 LEU A C 1
ATOM 603 O O . LEU A 1 80 ? 1.715 -2.410 0.335 1.00 94.62 80 LEU A O 1
ATOM 607 N N . VAL A 1 81 ? 2.750 -0.613 -0.545 1.00 91.00 81 VAL A N 1
ATOM 608 C CA . VAL A 1 81 ? 3.760 -1.327 -1.320 1.00 91.00 81 VAL A CA 1
ATOM 609 C C . VAL A 1 81 ? 5.055 -1.316 -0.526 1.00 91.00 81 VAL A C 1
ATOM 611 O O . VAL A 1 81 ? 5.594 -0.251 -0.222 1.00 91.00 81 VAL A O 1
ATOM 614 N N . SER A 1 82 ? 5.531 -2.511 -0.198 1.00 76.69 82 SER A N 1
ATOM 615 C CA . SER A 1 82 ? 6.833 -2.725 0.422 1.00 76.69 82 SER A CA 1
ATOM 616 C C . SER A 1 82 ? 7.750 -3.392 -0.598 1.00 76.69 82 SER A C 1
ATOM 618 O O . SER A 1 82 ? 7.351 -4.305 -1.337 1.00 76.69 82 SER A O 1
ATOM 620 N N . ASP A 1 83 ? 8.968 -2.872 -0.683 1.00 68.69 83 ASP A N 1
ATOM 621 C CA . ASP A 1 83 ? 10.029 -3.449 -1.487 1.00 68.69 83 ASP A CA 1
ATOM 622 C C . ASP A 1 83 ? 10.462 -4.756 -0.824 1.00 68.69 83 ASP A C 1
ATOM 624 O O . ASP A 1 83 ? 10.879 -4.758 0.328 1.00 68.69 83 ASP A O 1
ATOM 628 N N . ALA A 1 84 ? 10.358 -5.884 -1.529 1.00 58.09 84 ALA A N 1
ATOM 629 C CA . ALA A 1 84 ? 10.742 -7.159 -0.939 1.00 58.09 84 ALA A CA 1
ATOM 630 C C . ALA A 1 84 ? 12.256 -7.204 -0.635 1.00 58.09 84 ALA A C 1
ATOM 632 O O . ALA A 1 84 ? 13.094 -7.402 -1.511 1.00 58.09 84 ALA A O 1
ATOM 633 N N . GLY A 1 85 ? 12.596 -7.022 0.635 1.00 49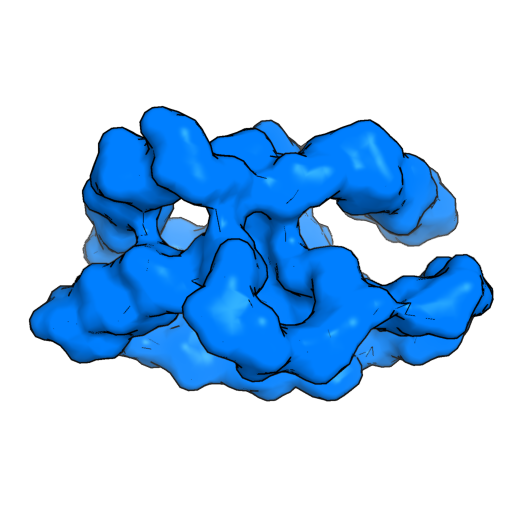.03 85 GLY A N 1
ATOM 634 C CA . GLY A 1 85 ? 13.121 -8.095 1.468 1.00 49.03 85 GLY A CA 1
ATOM 635 C C . GLY A 1 85 ? 12.013 -8.522 2.433 1.00 49.03 85 GLY A C 1
ATOM 636 O O . GLY A 1 85 ? 11.056 -7.785 2.643 1.00 49.03 85 GLY A O 1
ATOM 637 N N . THR A 1 86 ? 12.079 -9.729 2.994 1.00 39.75 86 THR A N 1
ATOM 638 C CA . THR A 1 86 ? 11.282 -10.093 4.184 1.00 39.75 86 THR A CA 1
ATOM 639 C C . THR A 1 86 ? 11.254 -8.910 5.154 1.00 39.75 86 THR A C 1
ATOM 641 O O . THR A 1 86 ? 12.345 -8.392 5.387 1.00 39.75 86 THR A O 1
ATOM 644 N N . PRO A 1 87 ? 10.111 -8.510 5.751 1.00 42.72 87 PRO A N 1
ATOM 645 C CA . PRO A 1 87 ? 10.100 -7.417 6.713 1.00 42.72 87 PRO A CA 1
ATOM 646 C C . PRO A 1 87 ? 10.884 -7.801 7.967 1.00 42.72 87 PRO A C 1
ATOM 648 O O . PRO A 1 87 ? 10.346 -8.278 8.966 1.00 42.72 87 PRO A O 1
ATOM 651 N N . THR A 1 88 ? 12.200 -7.631 7.905 1.00 39.56 88 THR A N 1
ATOM 652 C CA . THR A 1 88 ? 13.121 -7.795 9.013 1.00 39.56 88 THR A CA 1
ATOM 653 C C . THR A 1 88 ? 13.190 -6.461 9.729 1.00 39.56 88 THR A C 1
ATOM 655 O O . THR A 1 88 ? 14.038 -5.632 9.441 1.00 39.56 88 THR A O 1
ATOM 658 N N . VAL A 1 89 ? 12.284 -6.282 10.694 1.00 46.75 89 VAL A N 1
ATOM 659 C CA . VAL A 1 89 ? 12.425 -5.405 11.874 1.00 46.75 89 VAL A CA 1
ATOM 660 C C . VAL A 1 89 ? 12.460 -3.876 11.622 1.00 46.75 89 VAL A C 1
ATOM 662 O O . VAL A 1 89 ? 12.076 -3.139 12.534 1.00 46.75 89 VAL A O 1
ATOM 665 N N . SER A 1 90 ? 12.779 -3.393 10.415 1.00 49.09 90 SER A N 1
ATOM 666 C CA . SER A 1 90 ? 13.060 -1.974 10.112 1.00 49.09 90 SER A CA 1
ATOM 667 C C . SER A 1 90 ? 12.301 -1.371 8.918 1.00 49.09 90 SER A C 1
ATOM 669 O O . SER A 1 90 ? 12.559 -0.226 8.565 1.00 49.09 90 SER A O 1
ATOM 671 N N . ASP A 1 91 ? 11.339 -2.075 8.320 1.00 61.41 91 ASP A N 1
ATOM 672 C CA . ASP A 1 91 ? 10.693 -1.560 7.106 1.00 61.41 91 ASP A CA 1
ATOM 673 C C . ASP A 1 91 ? 9.645 -0.468 7.406 1.00 61.41 91 ASP A C 1
ATOM 675 O O . ASP A 1 91 ? 8.800 -0.625 8.308 1.00 61.41 91 ASP A O 1
ATOM 679 N N . PRO A 1 92 ? 9.640 0.635 6.638 1.00 65.88 92 PRO A N 1
ATOM 680 C CA . PRO A 1 92 ? 8.587 1.635 6.714 1.00 65.88 92 PRO A CA 1
ATOM 681 C C . PRO A 1 92 ? 7.228 1.030 6.334 1.00 65.88 92 PRO A C 1
ATOM 683 O O . PRO A 1 92 ? 7.093 0.258 5.391 1.00 65.88 92 PRO A O 1
ATOM 686 N N . GLY A 1 93 ? 6.184 1.386 7.085 1.00 81.75 93 GLY A N 1
ATOM 687 C CA . GLY A 1 93 ? 4.828 0.857 6.914 1.00 81.75 93 GLY A CA 1
ATOM 688 C C . GLY A 1 93 ? 4.297 0.117 8.138 1.00 81.75 93 GLY A C 1
ATOM 689 O O . GLY A 1 93 ? 3.079 0.021 8.314 1.00 81.75 93 GLY A O 1
ATOM 690 N N . ARG A 1 94 ? 5.170 -0.324 9.055 1.00 87.38 94 ARG A N 1
ATOM 691 C CA . ARG A 1 94 ? 4.758 -0.956 10.320 1.00 87.38 94 ARG A CA 1
ATOM 692 C C . ARG A 1 94 ? 3.857 -0.043 11.147 1.00 87.38 94 ARG A C 1
ATOM 694 O O . ARG A 1 94 ? 2.891 -0.516 11.750 1.00 87.38 94 ARG A O 1
ATOM 701 N N . ARG A 1 95 ? 4.153 1.261 11.189 1.00 90.75 95 ARG A N 1
ATOM 702 C CA . ARG A 1 95 ? 3.307 2.224 11.902 1.00 90.75 95 ARG A CA 1
ATOM 703 C C . ARG A 1 95 ? 1.930 2.320 11.263 1.00 90.75 95 ARG A C 1
ATOM 705 O O . ARG A 1 95 ? 0.949 2.265 11.992 1.00 90.75 95 ARG A O 1
ATOM 712 N N . LEU A 1 96 ? 1.860 2.414 9.936 1.00 93.06 96 LEU A N 1
ATOM 713 C CA . LEU A 1 96 ? 0.593 2.481 9.210 1.00 93.06 96 LEU A CA 1
ATOM 714 C C . LEU A 1 96 ? -0.270 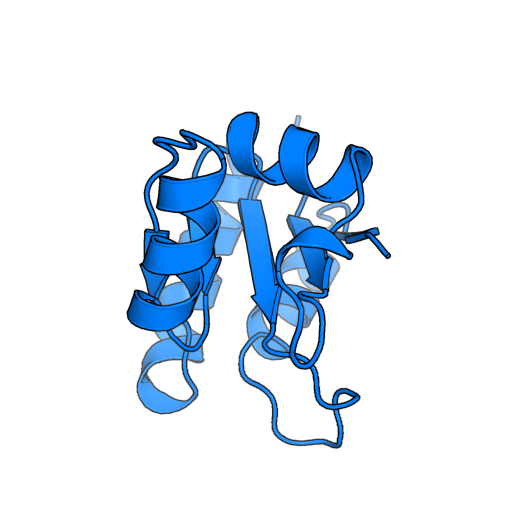1.244 9.482 1.00 93.06 96 LEU A C 1
ATOM 716 O O . LEU A 1 96 ? -1.450 1.388 9.783 1.00 93.06 96 LEU A O 1
ATOM 720 N N . ILE A 1 97 ? 0.320 0.046 9.431 1.00 93.81 97 ILE A N 1
ATOM 721 C CA . ILE A 1 97 ? -0.385 -1.206 9.739 1.00 93.81 97 ILE A CA 1
ATOM 722 C C . ILE A 1 97 ? -0.912 -1.183 11.176 1.00 93.81 97 ILE A C 1
ATOM 724 O O . ILE A 1 97 ? -2.091 -1.445 11.400 1.00 93.81 97 ILE A O 1
ATOM 728 N N . ARG A 1 98 ? -0.062 -0.837 12.151 1.00 94.00 98 ARG A N 1
ATOM 729 C CA . ARG A 1 98 ? -0.460 -0.770 13.564 1.00 94.00 98 ARG A CA 1
ATOM 730 C C . ARG A 1 98 ? -1.591 0.233 13.782 1.00 94.00 98 ARG A C 1
ATOM 732 O O . ARG A 1 98 ? -2.554 -0.088 14.470 1.00 94.00 98 ARG A O 1
ATOM 739 N N . ASP A 1 99 ? -1.470 1.429 13.217 1.00 94.69 99 ASP A N 1
ATOM 740 C CA . ASP A 1 99 ? -2.447 2.500 13.397 1.00 94.69 99 ASP A CA 1
ATOM 741 C C . ASP A 1 99 ? -3.778 2.145 12.696 1.00 94.69 99 ASP A C 1
ATOM 743 O O . ASP A 1 99 ? -4.845 2.404 13.247 1.00 94.69 99 ASP A O 1
ATOM 747 N N . ALA A 1 100 ? -3.738 1.454 11.548 1.00 96.12 100 ALA A N 1
ATOM 748 C CA . ALA A 1 100 ? -4.931 0.928 10.881 1.00 96.12 100 ALA A CA 1
ATOM 749 C C . ALA A 1 100 ? -5.637 -0.157 11.713 1.00 96.12 100 ALA A C 1
ATOM 751 O O . ALA A 1 100 ? -6.851 -0.092 11.905 1.00 96.12 100 ALA A O 1
ATOM 752 N N . VAL A 1 101 ? -4.883 -1.118 12.261 1.00 96.38 101 VAL A N 1
ATOM 753 C CA . VAL A 1 101 ? -5.426 -2.151 13.162 1.00 96.38 101 VAL A CA 1
ATOM 754 C C . VAL A 1 101 ? -6.042 -1.515 14.411 1.00 96.38 101 VAL A C 1
ATOM 756 O O . VAL A 1 101 ? -7.143 -1.893 14.805 1.00 96.38 101 VAL A O 1
ATOM 759 N N . ALA A 1 102 ? -5.375 -0.522 15.008 1.00 96.44 102 ALA A N 1
ATOM 760 C CA . ALA A 1 102 ? -5.880 0.189 16.182 1.00 96.44 102 ALA A CA 1
ATOM 761 C C . ALA A 1 102 ? -7.198 0.940 15.910 1.00 96.44 102 ALA A C 1
ATOM 763 O O . ALA A 1 102 ? -8.032 1.041 16.806 1.00 96.44 102 ALA A O 1
ATOM 764 N N . ALA A 1 103 ? -7.409 1.419 14.681 1.00 96.00 103 ALA A N 1
ATOM 765 C CA . ALA A 1 103 ? -8.652 2.061 14.251 1.00 96.00 103 ALA A CA 1
ATOM 766 C C . ALA A 1 103 ? -9.735 1.068 13.769 1.00 96.00 103 ALA A C 1
ATOM 768 O O . ALA A 1 103 ? -10.781 1.483 13.274 1.00 96.00 103 ALA A O 1
ATOM 769 N N . GLY A 1 104 ? -9.502 -0.246 13.878 1.00 96.69 104 GLY A N 1
ATOM 770 C CA . GLY A 1 104 ? -10.449 -1.272 13.429 1.00 96.69 104 GLY A CA 1
ATOM 771 C C . GLY A 1 104 ? -10.573 -1.395 11.904 1.00 96.69 104 GLY A C 1
ATOM 772 O O . GLY A 1 104 ? -11.553 -1.952 11.408 1.00 96.69 104 GLY A O 1
ATOM 773 N N . ILE A 1 105 ? -9.601 -0.881 11.146 1.00 97.88 105 ILE A N 1
ATOM 774 C CA . ILE A 1 105 ? -9.566 -0.981 9.684 1.00 97.88 105 ILE A CA 1
ATOM 775 C C . ILE A 1 105 ? -9.088 -2.378 9.275 1.00 97.88 105 ILE A C 1
ATOM 777 O O . ILE A 1 105 ? -8.134 -2.923 9.834 1.00 97.88 105 ILE A O 1
ATOM 781 N N . ARG A 1 106 ? -9.720 -2.951 8.243 1.00 97.38 106 ARG A N 1
ATOM 782 C CA . ARG A 1 106 ? -9.286 -4.222 7.650 1.00 97.38 106 ARG A CA 1
ATOM 783 C C . ARG A 1 106 ? -7.905 -4.060 7.013 1.00 97.38 106 ARG A C 1
ATOM 785 O O . ARG A 1 106 ? -7.726 -3.223 6.128 1.00 97.38 106 ARG A O 1
ATOM 792 N N . VAL A 1 107 ? -6.968 -4.912 7.420 1.00 96.50 107 VAL A N 1
ATOM 793 C CA . VAL A 1 107 ? -5.651 -5.055 6.790 1.00 96.50 107 VAL A CA 1
ATOM 794 C C . VAL A 1 107 ? -5.603 -6.395 6.064 1.00 96.50 107 VAL A C 1
ATOM 796 O O . VAL A 1 107 ? -5.867 -7.431 6.670 1.00 96.50 107 VAL A O 1
ATOM 799 N N . GLU A 1 108 ? -5.292 -6.381 4.769 1.00 95.38 108 GLU A N 1
ATOM 800 C CA . GLU A 1 108 ? -5.302 -7.575 3.922 1.00 95.38 108 GLU A CA 1
ATOM 801 C C . GLU A 1 108 ? -3.958 -7.768 3.202 1.00 95.38 108 GLU A C 1
ATOM 803 O O . GLU A 1 108 ? -3.591 -6.937 2.367 1.00 95.38 108 GLU A O 1
ATOM 808 N N . PRO A 1 109 ? -3.211 -8.850 3.494 1.00 92.44 109 PRO A N 1
ATOM 809 C CA . PRO A 1 109 ? -1.964 -9.150 2.804 1.00 92.44 109 PRO A CA 1
ATOM 810 C C . PRO A 1 109 ? -2.208 -9.769 1.421 1.00 92.44 109 PRO A C 1
ATOM 812 O O . PRO A 1 109 ? -3.028 -10.678 1.246 1.00 92.44 109 PRO A O 1
ATOM 815 N N . ILE A 1 110 ? -1.452 -9.297 0.433 1.00 90.69 110 ILE A N 1
ATOM 816 C CA . ILE A 1 110 ? -1.515 -9.716 -0.964 1.00 90.69 110 ILE A CA 1
ATOM 817 C C . ILE A 1 110 ? -0.154 -10.298 -1.375 1.00 90.69 110 ILE A C 1
ATOM 819 O O . ILE A 1 110 ? 0.821 -9.543 -1.393 1.00 90.69 110 ILE A O 1
ATOM 823 N N . PRO A 1 111 ? -0.087 -11.614 -1.665 1.00 77.81 111 PRO A N 1
ATOM 824 C CA . PRO A 1 111 ? 1.103 -12.273 -2.171 1.00 77.81 111 PRO A CA 1
ATOM 825 C C . PRO A 1 111 ? 1.335 -11.960 -3.652 1.00 77.81 111 PRO A C 1
ATOM 827 O O . PRO A 1 111 ? 0.368 -11.575 -4.367 1.00 77.81 111 PRO A O 1
#

Sequence (111 aa):
MAGTLFVVATPIGNLDDITLRALKILRDVSVIAAEDTRRTAHLLARHAIATPTTSLHEHNEAKKSASLVARLERGDHVALVSDAGTPTVSDPGRRLIRDAVAAGIRVEPIP

pLDDT: mean 88.45, std 13.23, range [39.56, 98.31]

Radius of gyration: 12.82 Å; chains: 1; bounding box: 32×24×33 Å

Secondary structure (DSSP, 8-state):
---EEEEEEEPSS-GGGS-HHHHHHHHHSSEEEESSHHHHHHHHHHTT--PPEEE--TTTHHHHHHHHHHHHHTT--EEEEEESS---S--TTHHHHHHHHHTT-EEEEE-

Foldseek 3Di:
DFAEEEEAEQDDPDNVVGDPVSLVLLQQFQEEEEQDPVVVVVSCVVSVRPRHYDYFAPVCLVVVLVVVLVCRRVHTYYYYYYYDDDPDPHTGPPSNVVVCVVVVHHYHYDD